Protein AF-A0A2X0XQJ1-F1 (afdb_monomer)

Organism: NCBI:txid2115968

Radius of gyration: 14.37 Å; Cα contacts (8 Å, |Δi|>4): 176; chains: 1; bounding box: 28×33×41 Å

pLDDT: mean 80.58, std 20.11, range [30.94, 97.5]

Sequence (125 aa):
MIKVSEEQYPIIKQFISRAPTFVYSILDRMIEGAVYSDTAAFQTLLFHTKSGIYYVYGNENKTSIDYQLAYCLQQAIEQQKRFTLFSYSEQWNTKIEHLHLMKIFIIIERSMGNVITKSNLLLNP

Foldseek 3Di:
DDWDDLVCLVVVVVVDDDDPPVSVCCNVVVADWTKDAQDPVRQWIWIDHPLAEIEIDHDPPDGPVLVVVLVSVLVCVVVVHFHKYFYPDVVVVVVVVVSCPPDDDFDQDPDPHGIGGDDPPPPDD

Secondary structure (DSSP, 8-state):
-EEPPGGGHHHHHHH--S--HHHHHHHTTSS-EEEEESSTT-SEEEEEETTSEEEEEE--SS-HHHHHHHHHHHHHHHTT---EEEESSHHHHHHHHHS--SS-------SSSSEEE--------

Structure (mmCIF, N/CA/C/O backbone):
data_AF-A0A2X0XQJ1-F1
#
_entry.id   AF-A0A2X0XQJ1-F1
#
loop_
_atom_site.group_PDB
_atom_site.id
_atom_site.type_symbol
_atom_site.label_atom_id
_atom_site.label_alt_id
_atom_site.label_comp_id
_atom_site.label_asym_id
_atom_site.label_entity_id
_atom_site.label_seq_id
_atom_site.pdbx_PDB_ins_code
_atom_site.Cartn_x
_atom_site.Cartn_y
_atom_site.Cartn_z
_atom_site.occupancy
_atom_site.B_iso_or_equiv
_atom_site.auth_seq_id
_atom_site.auth_comp_id
_atom_site.auth_asym_id
_atom_site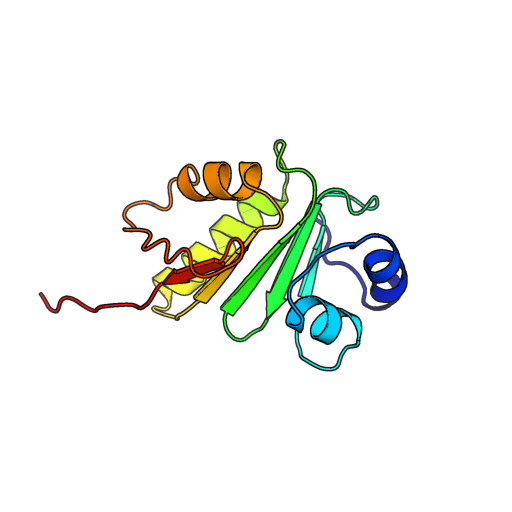.auth_atom_id
_atom_site.pdbx_PDB_model_num
ATOM 1 N N . MET A 1 1 ? -1.028 9.531 -10.334 1.00 84.62 1 MET A N 1
ATOM 2 C CA . MET A 1 1 ? -1.473 8.383 -9.524 1.00 84.62 1 MET A CA 1
ATOM 3 C C . MET A 1 1 ? -2.274 7.430 -10.388 1.00 84.62 1 MET A C 1
ATOM 5 O O . MET A 1 1 ? -3.175 7.865 -11.093 1.00 84.62 1 MET A O 1
ATOM 9 N N . ILE A 1 2 ? -1.933 6.148 -10.322 1.00 90.56 2 ILE A N 1
ATOM 10 C CA . ILE A 1 2 ? -2.548 5.062 -11.081 1.00 90.56 2 ILE A CA 1
ATOM 11 C C . ILE A 1 2 ? -3.066 4.043 -10.068 1.00 90.56 2 ILE A C 1
ATOM 13 O O . ILE A 1 2 ? -2.308 3.596 -9.207 1.00 90.56 2 ILE A O 1
ATOM 17 N N . LYS A 1 3 ? -4.347 3.673 -10.153 1.00 94.56 3 LYS A N 1
ATOM 18 C CA . LYS A 1 3 ? -4.833 2.469 -9.474 1.00 94.56 3 LYS A CA 1
ATOM 19 C C . LYS A 1 3 ? -4.319 1.269 -10.262 1.00 94.56 3 LYS A C 1
ATOM 21 O O . LYS A 1 3 ? -4.600 1.160 -11.453 1.00 94.56 3 LYS A O 1
ATOM 26 N N . VAL A 1 4 ? -3.539 0.417 -9.614 1.00 95.75 4 VAL A N 1
ATOM 27 C CA . VAL A 1 4 ? -2.919 -0.741 -10.257 1.00 95.75 4 VAL A CA 1
ATOM 28 C C . VAL A 1 4 ? -3.993 -1.791 -10.551 1.00 95.75 4 VAL A C 1
ATOM 30 O O . VAL A 1 4 ? -4.836 -2.071 -9.696 1.00 95.75 4 VAL A O 1
ATOM 33 N N . SER A 1 5 ? -3.964 -2.361 -11.757 1.00 96.00 5 SER A N 1
ATOM 34 C CA . SER A 1 5 ? -4.835 -3.484 -12.127 1.00 96.00 5 SER A CA 1
ATOM 35 C C . SER A 1 5 ? -4.377 -4.770 -11.435 1.00 96.00 5 SER A C 1
ATOM 37 O O . SER A 1 5 ? -3.177 -5.015 -11.318 1.00 96.00 5 SER A O 1
ATOM 39 N N . GLU A 1 6 ? -5.315 -5.630 -11.034 1.00 95.19 6 GLU A N 1
ATOM 40 C CA . GLU A 1 6 ? -4.998 -6.916 -10.391 1.00 95.19 6 GLU A CA 1
ATOM 41 C C . GLU A 1 6 ? -4.110 -7.818 -11.264 1.00 95.19 6 GLU A C 1
ATOM 43 O O . GLU A 1 6 ? -3.305 -8.589 -10.745 1.00 95.19 6 GLU A O 1
ATOM 48 N N . GLU A 1 7 ? -4.180 -7.671 -12.590 1.00 96.00 7 GLU A N 1
ATOM 49 C CA . GLU A 1 7 ? -3.319 -8.377 -13.551 1.00 96.00 7 GLU A CA 1
ATOM 50 C C . GLU A 1 7 ? -1.824 -8.079 -13.346 1.00 96.00 7 GLU A C 1
ATOM 52 O O . GLU A 1 7 ? -0.969 -8.894 -13.687 1.00 96.00 7 GLU A O 1
ATOM 57 N N . GLN A 1 8 ? -1.495 -6.927 -12.755 1.00 96.25 8 GLN A N 1
ATOM 58 C CA . GLN A 1 8 ? -0.120 -6.495 -12.497 1.00 96.25 8 GLN A CA 1
ATOM 59 C C . GLN A 1 8 ? 0.382 -6.915 -11.105 1.00 96.25 8 GLN A C 1
ATOM 61 O O . GLN A 1 8 ? 1.565 -6.751 -10.801 1.00 96.25 8 GLN A O 1
ATOM 66 N N . TYR A 1 9 ? -0.469 -7.491 -10.248 1.00 96.38 9 TYR A N 1
ATOM 67 C CA . TYR A 1 9 ? -0.077 -7.917 -8.899 1.00 96.38 9 TYR A CA 1
ATOM 68 C C . TYR A 1 9 ? 1.063 -8.952 -8.873 1.00 96.38 9 TYR A C 1
ATOM 70 O O . TYR A 1 9 ? 1.938 -8.819 -8.013 1.00 96.38 9 TYR A O 1
ATOM 78 N N . PRO A 1 10 ? 1.138 -9.945 -9.789 1.00 95.88 10 PRO A N 1
ATOM 79 C CA . PRO A 1 10 ? 2.272 -10.870 -9.832 1.00 95.88 10 PRO A CA 1
ATOM 80 C C . PRO A 1 10 ? 3.613 -10.168 -10.067 1.00 95.88 10 PRO A C 1
ATOM 82 O O . PRO A 1 10 ? 4.608 -10.539 -9.453 1.00 95.88 10 PRO A O 1
ATOM 85 N N . ILE A 1 11 ? 3.627 -9.123 -10.900 1.00 94.69 11 ILE A N 1
ATOM 86 C CA . ILE A 1 11 ? 4.824 -8.320 -11.180 1.00 94.69 11 ILE A CA 1
ATOM 87 C C . ILE A 1 11 ? 5.260 -7.602 -9.901 1.00 94.69 11 ILE A C 1
ATOM 89 O O . ILE A 1 11 ? 6.415 -7.686 -9.498 1.00 94.69 11 ILE A O 1
ATOM 93 N N . ILE A 1 12 ? 4.320 -6.967 -9.201 1.00 94.81 12 ILE A N 1
ATOM 94 C CA . ILE A 1 12 ? 4.598 -6.279 -7.935 1.00 94.81 12 ILE A CA 1
ATOM 95 C C . ILE A 1 12 ? 5.157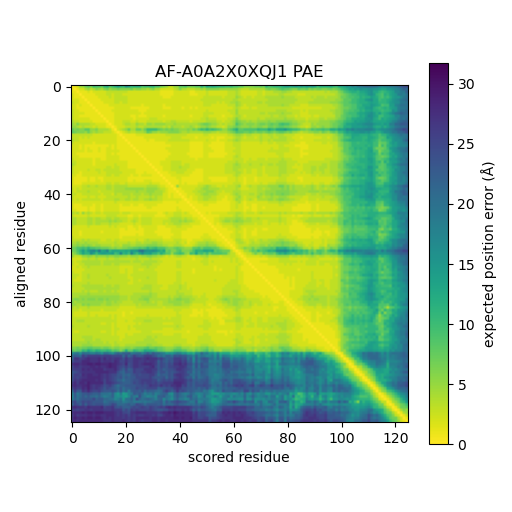 -7.241 -6.877 1.00 94.81 12 ILE A C 1
ATOM 97 O O . ILE A 1 12 ? 6.129 -6.898 -6.206 1.00 94.81 12 ILE A O 1
ATOM 101 N N . LYS A 1 13 ? 4.612 -8.461 -6.756 1.00 93.69 13 LYS A N 1
ATOM 102 C CA . LYS A 1 13 ? 5.143 -9.476 -5.826 1.00 93.69 13 LYS A CA 1
ATOM 103 C C . LYS A 1 13 ? 6.608 -9.827 -6.081 1.00 93.69 13 LYS A C 1
ATOM 105 O O . LYS A 1 13 ? 7.307 -10.144 -5.129 1.00 93.69 13 LYS A O 1
ATOM 110 N N . GLN A 1 14 ? 7.069 -9.786 -7.332 1.00 90.19 14 GLN A N 1
ATOM 111 C CA . GLN A 1 14 ? 8.465 -10.084 -7.669 1.00 90.19 14 GLN A CA 1
ATOM 112 C C . GLN A 1 14 ? 9.425 -8.967 -7.238 1.00 90.19 14 GLN A C 1
ATOM 114 O O . GLN A 1 14 ? 10.593 -9.236 -6.970 1.00 90.19 14 GLN A O 1
ATOM 119 N N . PHE A 1 15 ? 8.943 -7.723 -7.157 1.00 85.94 15 PHE A N 1
ATOM 120 C CA . PHE A 1 15 ? 9.759 -6.555 -6.807 1.00 85.94 15 PHE A CA 1
ATOM 121 C C . PHE A 1 15 ? 9.738 -6.201 -5.318 1.00 85.94 15 PHE A C 1
ATOM 123 O O . PHE A 1 15 ? 10.653 -5.536 -4.828 1.00 85.94 15 PHE A O 1
ATOM 130 N N . ILE A 1 16 ? 8.697 -6.606 -4.593 1.00 88.94 16 ILE A N 1
ATOM 131 C CA . ILE A 1 16 ? 8.573 -6.316 -3.165 1.00 88.94 16 ILE A CA 1
ATOM 132 C C . ILE A 1 16 ? 9.351 -7.353 -2.365 1.00 88.9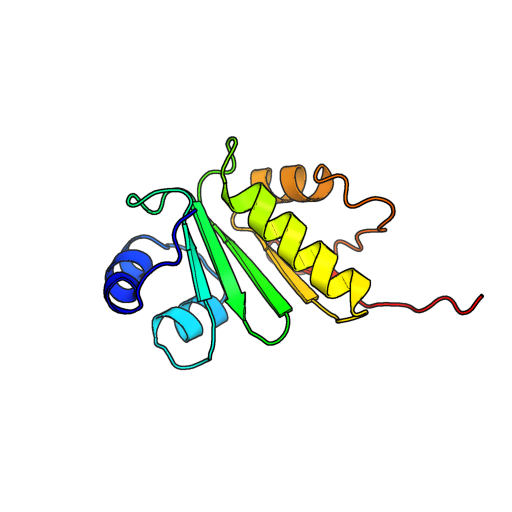4 16 ILE A C 1
ATOM 134 O O . ILE A 1 16 ? 9.003 -8.528 -2.340 1.00 88.94 16 ILE A O 1
ATOM 138 N N . SER A 1 17 ? 10.399 -6.901 -1.680 1.00 78.75 17 SER A N 1
ATOM 139 C CA . SER A 1 17 ? 11.292 -7.778 -0.916 1.00 78.75 17 SER A CA 1
ATOM 140 C C . SER A 1 17 ? 10.838 -7.996 0.531 1.00 78.75 17 SER A C 1
ATOM 142 O O . SER A 1 17 ? 10.947 -9.101 1.060 1.00 78.75 17 SER A O 1
ATOM 144 N N . ARG A 1 18 ? 10.333 -6.948 1.196 1.00 85.25 18 ARG A N 1
ATOM 145 C CA . ARG A 1 18 ? 9.949 -6.983 2.615 1.00 85.25 18 ARG A CA 1
ATOM 146 C C . ARG A 1 18 ? 8.708 -6.138 2.872 1.00 85.25 18 ARG A C 1
ATOM 148 O O . ARG A 1 18 ? 8.817 -4.928 3.044 1.00 85.25 18 ARG A O 1
ATOM 155 N N . ALA A 1 19 ? 7.558 -6.797 2.967 1.00 92.25 19 ALA A N 1
ATOM 156 C CA . ALA A 1 19 ? 6.277 -6.179 3.282 1.00 92.25 19 ALA A CA 1
ATOM 157 C C . ALA A 1 19 ? 5.508 -6.984 4.347 1.00 92.25 19 ALA A C 1
ATOM 159 O O . ALA A 1 19 ? 5.724 -8.193 4.467 1.00 92.25 19 ALA A O 1
ATOM 160 N N . PRO A 1 20 ? 4.605 -6.347 5.117 1.00 92.75 20 PRO A N 1
ATOM 161 C CA . PRO A 1 20 ? 3.705 -7.058 6.023 1.00 92.75 20 PRO A CA 1
ATOM 162 C C . PRO A 1 20 ? 2.841 -8.096 5.289 1.00 92.75 20 PRO A C 1
ATOM 164 O O . PRO A 1 20 ? 2.448 -7.879 4.145 1.00 92.75 20 PRO A O 1
ATOM 167 N N . THR A 1 21 ? 2.461 -9.188 5.961 1.00 94.12 21 THR A N 1
ATOM 168 C CA . THR A 1 21 ? 1.716 -10.310 5.352 1.00 94.12 21 THR A CA 1
ATOM 169 C C . THR A 1 21 ? 0.452 -9.882 4.607 1.00 94.12 21 THR A C 1
ATOM 171 O O . THR A 1 21 ? 0.160 -10.416 3.540 1.00 94.12 21 THR A O 1
ATOM 174 N N . PHE A 1 22 ? -0.272 -8.878 5.114 1.00 95.12 22 PHE A N 1
ATOM 175 C CA . PHE A 1 22 ? -1.505 -8.410 4.478 1.00 95.12 22 PHE A CA 1
ATOM 176 C C . PHE A 1 22 ? -1.276 -7.869 3.057 1.00 95.12 22 PHE A C 1
ATOM 178 O O . PHE A 1 22 ? -2.180 -7.938 2.231 1.00 95.12 22 PHE A O 1
ATOM 185 N N . VAL A 1 23 ? -0.076 -7.366 2.747 1.00 96.94 23 VAL A N 1
ATOM 186 C CA . VAL A 1 23 ? 0.286 -6.901 1.401 1.00 96.94 23 VAL A CA 1
ATOM 187 C C . VAL A 1 23 ? 0.265 -8.069 0.425 1.00 96.94 23 VAL A C 1
ATOM 189 O O . VAL A 1 23 ? -0.359 -7.975 -0.631 1.00 96.94 23 VAL A O 1
ATOM 192 N N . TYR A 1 24 ? 0.865 -9.200 0.803 1.00 96.56 24 TYR A N 1
ATOM 193 C CA . TYR A 1 24 ? 0.793 -10.422 0.007 1.00 96.56 24 TYR A CA 1
ATOM 194 C C . TYR A 1 24 ? -0.642 -10.934 -0.084 1.00 96.56 24 TYR A C 1
ATOM 196 O O . TYR A 1 24 ? -1.083 -11.263 -1.176 1.00 96.56 24 TYR A O 1
ATOM 204 N N . SER A 1 25 ? -1.421 -10.875 1.001 1.00 97.00 25 SER A N 1
ATOM 205 C CA . SER A 1 25 ? -2.843 -11.239 0.971 1.00 97.00 25 SER A CA 1
ATOM 206 C C . SER A 1 25 ? -3.674 -10.388 -0.003 1.00 97.00 25 SER A C 1
ATOM 208 O O . SER A 1 25 ? -4.553 -10.940 -0.661 1.00 97.00 25 SER A O 1
ATOM 210 N N . ILE A 1 26 ? -3.400 -9.082 -0.140 1.00 97.50 26 ILE A N 1
ATOM 211 C CA . ILE A 1 26 ? -4.022 -8.230 -1.177 1.00 97.50 26 ILE A CA 1
ATOM 212 C C . ILE A 1 26 ? -3.580 -8.700 -2.564 1.00 97.50 26 ILE A C 1
ATOM 214 O O . ILE A 1 26 ? -4.408 -8.929 -3.442 1.00 97.50 26 ILE A O 1
ATOM 218 N N . LEU A 1 27 ? -2.271 -8.868 -2.763 1.00 97.00 27 LEU A N 1
ATOM 219 C CA . LEU A 1 27 ? -1.703 -9.243 -4.056 1.00 97.00 27 LEU A CA 1
ATOM 220 C C . LEU A 1 27 ? -2.111 -10.664 -4.492 1.00 97.00 27 LEU A C 1
ATOM 222 O O . LEU A 1 27 ? -2.108 -10.971 -5.681 1.00 97.00 27 LEU A O 1
ATOM 226 N N . ASP A 1 28 ? -2.405 -11.570 -3.557 1.00 96.69 28 ASP A N 1
ATOM 227 C CA . ASP A 1 28 ? -2.971 -12.912 -3.781 1.00 96.69 28 ASP A CA 1
ATOM 228 C C . ASP A 1 28 ? -4.500 -12.906 -3.901 1.00 96.69 28 ASP A C 1
ATOM 230 O O . ASP A 1 28 ? -5.088 -13.940 -4.206 1.00 96.69 28 ASP A O 1
ATOM 234 N N . ARG A 1 29 ? -5.147 -11.748 -3.708 1.00 95.44 29 ARG A N 1
ATOM 235 C CA . ARG A 1 29 ? -6.611 -11.578 -3.708 1.00 95.44 29 ARG A CA 1
ATOM 236 C C . ARG A 1 29 ? -7.318 -12.400 -2.623 1.00 95.44 29 ARG A C 1
ATOM 238 O O . ARG A 1 29 ? -8.494 -12.722 -2.740 1.00 95.44 29 ARG A O 1
ATOM 245 N N . MET A 1 30 ? -6.598 -12.717 -1.549 1.00 96.75 30 MET A N 1
ATOM 246 C CA . MET A 1 30 ? -7.130 -13.399 -0.366 1.00 96.75 30 MET A CA 1
ATOM 247 C C . MET A 1 30 ? -7.922 -12.447 0.532 1.00 96.75 30 MET A C 1
ATOM 249 O O . MET A 1 30 ? -8.807 -12.880 1.266 1.00 96.75 30 MET A O 1
ATOM 253 N N . ILE A 1 31 ? -7.599 -11.151 0.488 1.00 95.56 31 ILE A N 1
ATOM 254 C CA . ILE A 1 31 ? -8.359 -10.091 1.153 1.00 95.56 31 ILE A CA 1
ATOM 255 C C . ILE A 1 31 ? -8.635 -8.951 0.179 1.00 95.56 31 ILE A C 1
ATOM 257 O O . ILE A 1 31 ? -7.841 -8.674 -0.720 1.00 95.56 31 ILE A O 1
ATOM 261 N N . GLU A 1 32 ? -9.741 -8.246 0.399 1.00 95.50 32 GLU A N 1
ATOM 262 C CA . GLU A 1 32 ? -10.053 -7.044 -0.364 1.00 95.50 32 GLU A CA 1
ATOM 263 C C . GLU A 1 32 ? -9.087 -5.902 -0.019 1.00 95.50 32 GLU A C 1
ATOM 265 O O . GLU A 1 32 ? -8.917 -5.513 1.143 1.00 95.50 32 GLU A O 1
ATOM 270 N N . GLY A 1 33 ? -8.509 -5.302 -1.053 1.00 95.62 33 GLY A N 1
ATOM 271 C CA . GLY A 1 33 ? -7.661 -4.126 -0.936 1.00 95.62 33 GLY A CA 1
ATOM 272 C C . GLY A 1 33 ? -7.409 -3.483 -2.290 1.00 95.62 33 GLY A C 1
ATOM 273 O O . GLY A 1 33 ? -7.810 -4.004 -3.329 1.00 95.62 33 GLY A O 1
ATOM 274 N N . ALA A 1 34 ? -6.758 -2.328 -2.272 1.00 96.06 34 ALA A N 1
ATOM 275 C CA . ALA A 1 34 ? -6.322 -1.651 -3.481 1.00 96.06 34 ALA A CA 1
ATOM 276 C C . ALA A 1 34 ? -4.840 -1.301 -3.397 1.00 96.06 34 ALA A C 1
ATOM 278 O O . ALA A 1 34 ? -4.290 -1.066 -2.315 1.00 96.06 34 ALA A O 1
ATOM 279 N N . VAL A 1 35 ? -4.224 -1.253 -4.574 1.00 96.75 35 VAL A N 1
ATOM 280 C CA . VAL A 1 35 ? -2.837 -0.851 -4.762 1.00 96.75 35 VAL A CA 1
ATOM 281 C C . VAL A 1 35 ? -2.817 0.364 -5.679 1.00 96.75 35 VAL A C 1
ATOM 283 O O . VAL A 1 35 ? -3.417 0.352 -6.756 1.00 96.75 35 VAL A O 1
ATOM 286 N N . TYR A 1 36 ? -2.133 1.420 -5.257 1.00 95.94 36 TYR A N 1
ATOM 287 C CA . TYR A 1 36 ? -1.860 2.587 -6.087 1.00 95.94 36 TYR A CA 1
ATOM 288 C C . TYR A 1 36 ? -0.374 2.707 -6.341 1.00 95.94 36 TYR A C 1
ATOM 290 O O . TYR A 1 36 ? 0.429 2.374 -5.473 1.00 95.94 36 TYR A O 1
ATOM 298 N N . SER A 1 37 ? -0.027 3.252 -7.501 1.00 94.38 37 SER A N 1
ATOM 299 C CA . SER A 1 37 ? 1.332 3.666 -7.808 1.00 94.38 37 SER A CA 1
ATOM 300 C C . SER A 1 37 ? 1.385 5.108 -8.292 1.00 94.38 37 SER A C 1
ATOM 302 O O . SER A 1 37 ? 0.413 5.659 -8.824 1.00 94.38 37 SER A O 1
ATOM 304 N N . ASP A 1 38 ? 2.532 5.739 -8.087 1.00 91.62 38 ASP A N 1
ATOM 305 C CA . ASP A 1 38 ? 2.834 7.039 -8.663 1.00 91.62 38 ASP A CA 1
ATOM 306 C C . ASP A 1 38 ? 3.061 6.952 -10.181 1.00 91.62 38 ASP A C 1
ATOM 308 O O . ASP A 1 38 ? 2.628 7.849 -10.908 1.00 91.62 38 ASP A O 1
ATOM 312 N N . THR A 1 39 ? 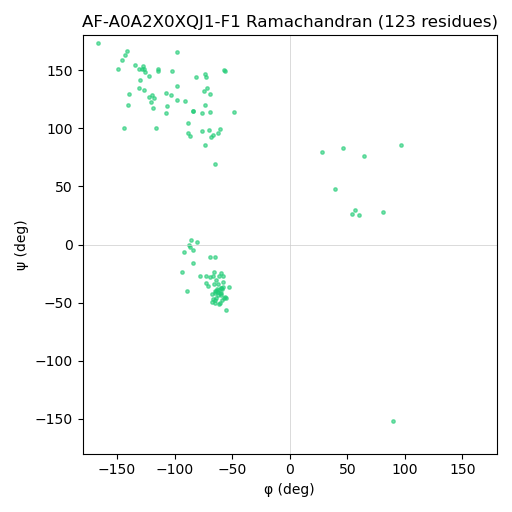3.662 5.852 -10.649 1.00 90.44 39 THR A N 1
ATOM 313 C CA . THR A 1 39 ? 4.089 5.610 -12.033 1.00 90.44 39 THR A CA 1
ATOM 314 C C . THR A 1 39 ? 3.837 4.158 -12.463 1.00 90.44 39 THR A C 1
ATOM 316 O O . THR A 1 39 ? 3.621 3.274 -11.643 1.00 90.44 39 THR A O 1
ATOM 319 N N . ALA A 1 40 ? 3.911 3.869 -13.766 1.00 88.88 40 ALA A N 1
ATOM 320 C CA . ALA A 1 40 ? 3.831 2.489 -14.266 1.00 88.88 40 ALA A CA 1
ATOM 321 C C . ALA A 1 40 ? 5.060 1.628 -13.898 1.00 88.88 40 ALA A C 1
ATOM 323 O O . ALA A 1 40 ? 5.039 0.417 -14.089 1.00 88.88 40 ALA A O 1
ATOM 324 N N . ALA A 1 41 ? 6.126 2.251 -13.382 1.00 89.38 41 ALA A N 1
ATOM 325 C CA . ALA A 1 41 ? 7.351 1.578 -12.964 1.00 89.38 41 ALA A CA 1
ATOM 326 C C . ALA A 1 41 ? 7.301 1.079 -11.509 1.00 89.38 41 ALA A C 1
ATOM 328 O O . ALA A 1 41 ? 8.283 0.513 -11.037 1.00 89.38 41 ALA A O 1
ATOM 329 N N . PHE A 1 42 ? 6.191 1.300 -10.792 1.00 90.62 42 PHE A N 1
ATOM 330 C CA . PHE A 1 42 ? 5.988 0.819 -9.421 1.00 90.62 42 PHE A CA 1
ATOM 331 C C . PHE A 1 42 ? 7.066 1.276 -8.423 1.00 90.62 42 PHE A C 1
ATOM 333 O O . PHE A 1 42 ? 7.348 0.583 -7.446 1.00 90.62 42 PHE A O 1
ATOM 340 N N . GLN A 1 43 ? 7.665 2.451 -8.657 1.00 90.44 43 GLN A N 1
ATOM 341 C CA . GLN A 1 43 ? 8.721 3.005 -7.800 1.00 90.44 43 GLN A CA 1
ATOM 342 C C . GLN A 1 43 ? 8.207 3.345 -6.406 1.00 90.44 43 GLN A C 1
ATOM 344 O O . GLN A 1 43 ? 8.937 3.172 -5.429 1.00 90.44 43 GLN A O 1
ATOM 349 N N . THR A 1 44 ? 6.953 3.786 -6.327 1.00 94.12 44 THR A N 1
ATOM 350 C CA . THR A 1 44 ? 6.250 4.016 -5.073 1.00 94.12 44 THR A CA 1
ATOM 351 C C . THR A 1 44 ? 4.887 3.358 -5.134 1.00 94.12 44 THR A C 1
ATOM 353 O O . THR A 1 44 ? 4.160 3.471 -6.128 1.00 94.12 44 THR A O 1
ATOM 356 N N . LEU A 1 45 ? 4.533 2.660 -4.059 1.00 95.44 45 LEU A N 1
ATOM 357 C CA . LEU A 1 45 ? 3.280 1.931 -3.947 1.00 95.44 45 LEU A CA 1
ATOM 358 C C . LEU A 1 45 ? 2.571 2.270 -2.641 1.00 95.44 45 LEU A C 1
ATOM 360 O O . LEU A 1 45 ? 3.197 2.378 -1.588 1.00 95.44 45 LEU A O 1
ATOM 364 N N . LEU A 1 46 ? 1.248 2.383 -2.715 1.00 96.25 46 LEU A N 1
ATOM 365 C CA . LEU A 1 46 ? 0.363 2.456 -1.561 1.00 96.25 46 LEU A CA 1
ATOM 366 C C . LEU A 1 46 ? -0.598 1.280 -1.596 1.00 96.25 46 LEU A C 1
ATOM 368 O O . LEU A 1 46 ? -1.429 1.172 -2.496 1.00 96.25 46 LEU A O 1
ATOM 372 N N . PHE A 1 47 ? -0.508 0.444 -0.576 1.00 96.94 47 PHE A N 1
ATOM 373 C CA . PHE A 1 47 ? -1.437 -0.637 -0.303 1.00 96.94 47 PHE A CA 1
ATOM 374 C C . PHE A 1 47 ? -2.424 -0.170 0.745 1.00 96.94 47 PHE A C 1
ATOM 376 O O . PHE A 1 47 ? -2.017 0.411 1.754 1.00 96.94 47 PHE A O 1
ATOM 383 N N . HIS A 1 48 ? -3.705 -0.463 0.556 1.00 94.69 48 HIS A N 1
ATOM 384 C CA . HIS A 1 48 ? -4.654 -0.309 1.645 1.00 94.69 48 HIS A CA 1
ATOM 385 C C . HIS A 1 48 ? -5.813 -1.297 1.588 1.00 94.69 48 HIS A C 1
ATOM 387 O O . HIS A 1 48 ? -6.243 -1.729 0.518 1.00 94.69 48 HIS A O 1
ATOM 393 N N . THR A 1 49 ? -6.345 -1.621 2.761 1.00 94.88 49 THR A N 1
ATOM 394 C CA . THR A 1 49 ? -7.553 -2.432 2.929 1.00 94.88 49 THR A CA 1
ATOM 395 C C . THR A 1 49 ? -8.776 -1.541 3.157 1.00 94.88 49 THR A C 1
ATOM 397 O O . THR A 1 49 ? -8.661 -0.359 3.499 1.00 94.88 49 THR A O 1
ATOM 400 N N . LYS A 1 50 ? -9.982 -2.115 3.040 1.00 89.88 50 LYS A N 1
ATOM 401 C CA . LYS A 1 50 ? -11.217 -1.443 3.494 1.00 89.88 50 LYS A CA 1
ATOM 402 C C . LYS A 1 50 ? -11.260 -1.237 5.014 1.00 89.88 50 LYS A C 1
ATOM 404 O O . LYS A 1 50 ? -11.950 -0.339 5.485 1.00 89.88 50 LYS A O 1
ATOM 409 N N . SER A 1 51 ? -10.520 -2.047 5.776 1.00 89.00 51 SER A N 1
ATOM 410 C CA . SER A 1 51 ? -10.449 -1.980 7.242 1.00 89.00 51 SER A CA 1
ATOM 411 C C . SER A 1 51 ? -9.512 -0.891 7.778 1.00 89.00 51 SER A C 1
ATOM 413 O O . SER A 1 51 ? -9.355 -0.779 8.990 1.00 89.00 51 SER A O 1
ATOM 415 N N . GLY A 1 52 ? -8.896 -0.086 6.907 1.00 90.12 52 GLY A N 1
ATOM 416 C CA . GLY A 1 52 ? -8.013 1.005 7.323 1.00 90.12 52 GLY A CA 1
ATOM 417 C C . GLY A 1 52 ? -6.594 0.553 7.668 1.00 90.12 52 GLY A C 1
ATOM 418 O O . GLY A 1 52 ? -5.937 1.191 8.485 1.00 90.12 52 GLY A O 1
ATOM 419 N N . ILE A 1 53 ? -6.109 -0.536 7.072 1.00 93.31 53 ILE A N 1
ATOM 420 C CA . ILE A 1 53 ? -4.703 -0.934 7.167 1.00 93.31 53 ILE A CA 1
ATOM 421 C C . ILE A 1 53 ? -3.997 -0.450 5.905 1.00 93.31 53 ILE A C 1
ATOM 423 O O . ILE A 1 53 ? -4.424 -0.786 4.803 1.00 93.31 53 ILE A O 1
ATOM 427 N N . TYR A 1 54 ? -2.934 0.330 6.070 1.00 94.31 54 TYR A N 1
ATOM 428 C CA . TYR A 1 54 ? -2.191 0.984 4.998 1.00 94.31 54 TYR A CA 1
ATOM 429 C C . TYR A 1 54 ? -0.722 0.560 5.025 1.00 94.31 54 TYR A C 1
ATOM 431 O O . TYR A 1 54 ? -0.146 0.389 6.098 1.00 94.31 54 TYR A O 1
ATOM 439 N N . TYR A 1 55 ? -0.092 0.436 3.860 1.00 94.81 55 TYR A N 1
ATOM 440 C CA . TYR A 1 55 ? 1.355 0.270 3.741 1.00 94.81 55 TYR A CA 1
ATOM 441 C C . TYR A 1 55 ? 1.898 1.082 2.576 1.00 94.81 55 TYR A C 1
ATOM 443 O O . TYR A 1 55 ? 1.392 0.973 1.459 1.00 94.81 55 TYR A O 1
ATOM 451 N N . VAL A 1 56 ? 2.935 1.874 2.837 1.00 94.12 56 VAL A N 1
ATOM 452 C CA . VAL A 1 56 ? 3.652 2.619 1.802 1.00 94.12 56 VAL A CA 1
ATOM 453 C C . VAL A 1 56 ? 5.023 2.000 1.539 1.00 94.12 56 VAL A C 1
ATOM 455 O O . VAL A 1 56 ? 5.785 1.727 2.470 1.00 94.12 56 VAL A O 1
ATOM 458 N N . TYR A 1 57 ? 5.318 1.762 0.262 1.00 94.06 57 TYR A N 1
ATOM 459 C CA . TYR A 1 57 ? 6.522 1.087 -0.214 1.00 94.06 57 TYR A CA 1
ATOM 460 C C . TYR A 1 57 ? 7.260 1.912 -1.261 1.00 94.06 57 TYR A C 1
ATOM 462 O O . TYR A 1 57 ? 6.639 2.636 -2.040 1.00 94.06 57 TYR A O 1
ATOM 470 N N . GLY A 1 58 ? 8.579 1.729 -1.321 1.00 91.81 58 GLY A N 1
ATOM 471 C CA . GLY A 1 58 ? 9.421 2.284 -2.373 1.00 91.81 58 GLY A CA 1
ATOM 472 C C . GLY A 1 58 ? 9.957 3.679 -2.056 1.00 91.81 58 GLY A C 1
ATOM 473 O O . GLY A 1 58 ? 10.170 4.009 -0.890 1.00 91.81 58 GLY A O 1
ATOM 474 N N . ASN A 1 59 ? 10.211 4.475 -3.093 1.00 90.69 59 ASN A N 1
ATOM 475 C CA . ASN A 1 59 ? 10.880 5.773 -2.982 1.00 90.69 59 ASN A CA 1
ATOM 476 C C . ASN A 1 59 ? 9.946 6.842 -2.389 1.00 90.69 59 ASN A C 1
ATOM 478 O O . ASN A 1 59 ? 8.808 7.003 -2.823 1.00 90.69 59 ASN A O 1
ATOM 482 N N . GLU A 1 60 ? 10.422 7.592 -1.403 1.00 86.62 60 GLU A N 1
ATOM 483 C CA . GLU A 1 60 ? 9.687 8.668 -0.744 1.00 86.62 60 GLU A CA 1
ATOM 484 C C . GLU A 1 60 ? 9.801 10.032 -1.440 1.00 86.62 60 GLU A C 1
ATOM 486 O O . GLU A 1 60 ? 9.209 11.001 -0.977 1.0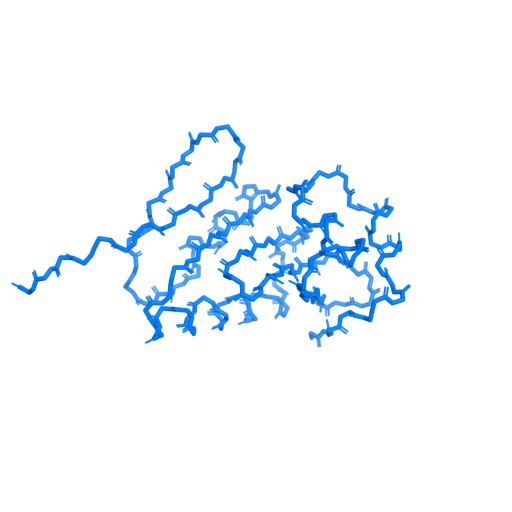0 86.62 60 GLU A O 1
ATOM 491 N N . ASN A 1 61 ? 10.556 10.188 -2.524 1.00 85.25 61 ASN A N 1
ATOM 492 C CA . ASN A 1 61 ? 10.783 11.505 -3.123 1.00 85.25 61 ASN A CA 1
ATOM 493 C C . ASN A 1 61 ? 9.574 12.007 -3.931 1.00 85.25 61 ASN A C 1
ATOM 495 O O . ASN A 1 61 ? 9.273 11.455 -4.980 1.00 85.25 61 ASN A O 1
ATOM 499 N N . LYS A 1 62 ? 8.920 13.082 -3.446 1.00 69.75 62 LYS A N 1
ATOM 500 C CA . LYS A 1 62 ? 7.803 13.840 -4.073 1.00 69.75 62 LYS A CA 1
ATOM 501 C C . LYS A 1 62 ? 6.934 13.003 -5.018 1.00 69.75 62 LYS A C 1
ATOM 503 O O . LYS A 1 62 ? 7.049 13.094 -6.240 1.00 69.75 62 LYS A O 1
ATOM 508 N N . THR A 1 63 ? 6.026 12.229 -4.440 1.00 79.69 63 THR A N 1
ATOM 509 C CA . THR A 1 63 ? 5.224 11.266 -5.195 1.00 79.69 63 THR A CA 1
ATOM 510 C C . THR A 1 63 ? 3.758 11.676 -5.163 1.00 79.69 63 THR A C 1
ATOM 512 O O . THR A 1 63 ? 3.272 12.243 -4.185 1.00 79.69 63 THR A O 1
ATOM 515 N N . SER A 1 64 ? 2.995 11.335 -6.204 1.00 86.88 64 SER A N 1
ATOM 516 C CA . SER A 1 64 ? 1.533 11.503 -6.139 1.00 86.88 64 SER A CA 1
ATOM 517 C C . SER A 1 64 ? 0.866 10.607 -5.076 1.00 86.88 64 SER A C 1
ATOM 519 O O . SER A 1 64 ? -0.295 10.830 -4.739 1.00 86.88 64 SER A O 1
ATOM 521 N N . ILE A 1 65 ? 1.605 9.642 -4.508 1.00 91.94 65 ILE A N 1
ATOM 522 C CA . ILE A 1 65 ? 1.161 8.800 -3.391 1.00 91.94 65 ILE A CA 1
ATOM 523 C C . ILE A 1 65 ? 1.034 9.599 -2.091 1.00 91.94 65 ILE A C 1
ATOM 525 O O . ILE A 1 65 ? 0.168 9.282 -1.283 1.00 91.94 65 ILE A O 1
ATOM 529 N N . ASP A 1 66 ? 1.803 10.676 -1.917 1.00 88.38 66 ASP A N 1
ATOM 530 C CA . ASP A 1 66 ? 1.751 11.519 -0.714 1.00 88.38 66 ASP A CA 1
ATOM 531 C C . ASP A 1 66 ? 0.350 12.100 -0.505 1.00 88.38 66 ASP A C 1
ATOM 533 O O . ASP A 1 66 ? -0.222 12.011 0.581 1.00 88.38 66 ASP A O 1
ATOM 537 N N . TYR A 1 67 ? -0.221 12.646 -1.583 1.00 87.06 67 TYR A N 1
ATOM 538 C CA . TYR A 1 67 ? -1.563 13.218 -1.587 1.00 87.06 67 TYR A CA 1
ATOM 539 C C . TYR A 1 67 ? -2.626 12.156 -1.320 1.00 87.06 67 TYR A C 1
ATOM 541 O O . TYR A 1 67 ? -3.549 12.400 -0.548 1.00 87.06 67 TYR A O 1
ATOM 549 N N . GLN A 1 68 ? -2.485 10.970 -1.915 1.00 89.88 68 GLN A N 1
ATOM 550 C CA . GLN A 1 68 ? -3.438 9.883 -1.707 1.00 89.88 68 GLN A CA 1
ATOM 551 C C . GLN A 1 68 ? -3.392 9.348 -0.280 1.00 89.88 68 GLN A C 1
ATOM 553 O O . GLN A 1 68 ? -4.437 9.107 0.320 1.00 89.88 68 GLN A O 1
ATOM 558 N N . LEU A 1 69 ? -2.192 9.175 0.275 1.00 90.56 69 LEU A N 1
ATOM 559 C CA . LEU A 1 69 ? -2.014 8.761 1.657 1.00 90.56 69 LEU A CA 1
ATOM 560 C C . LEU A 1 69 ? -2.627 9.804 2.595 1.00 90.56 69 LEU A C 1
ATOM 562 O O . LEU A 1 69 ? -3.473 9.451 3.411 1.00 90.56 69 LEU A O 1
ATOM 566 N N . ALA A 1 70 ? -2.279 11.084 2.432 1.00 87.81 70 ALA A N 1
ATOM 567 C CA . ALA A 1 70 ? -2.839 12.166 3.238 1.00 87.81 70 ALA A CA 1
ATOM 568 C C . ALA A 1 70 ? -4.373 12.212 3.155 1.00 87.81 70 ALA A C 1
ATOM 570 O O . ALA A 1 70 ? -5.033 12.276 4.190 1.00 87.81 70 ALA A O 1
ATOM 571 N N . TYR A 1 71 ? -4.940 12.089 1.950 1.00 87.62 71 TYR A N 1
ATOM 572 C CA . TYR A 1 71 ? -6.385 12.039 1.738 1.00 87.62 71 TYR A CA 1
ATOM 573 C C . TYR A 1 71 ? -7.037 10.852 2.461 1.00 87.62 71 TYR A C 1
ATOM 575 O O . TYR A 1 71 ? -7.992 11.043 3.211 1.00 87.62 71 TYR A O 1
ATOM 583 N N . CYS A 1 72 ? -6.511 9.633 2.299 1.00 88.56 72 CYS A N 1
ATOM 584 C CA . CYS A 1 72 ? -7.042 8.438 2.961 1.00 88.56 72 CYS A CA 1
ATOM 585 C C . CYS A 1 72 ? -7.009 8.557 4.491 1.00 88.56 72 CYS A C 1
ATOM 587 O O . CYS A 1 72 ? -7.981 8.206 5.164 1.00 88.56 7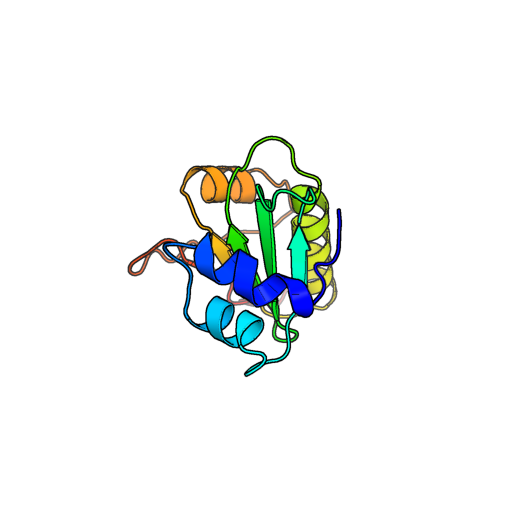2 CYS A O 1
ATOM 589 N N . LEU A 1 73 ? -5.902 9.062 5.043 1.00 87.00 73 LEU A N 1
ATOM 590 C CA . LEU A 1 73 ? -5.761 9.258 6.483 1.00 87.00 73 LEU A CA 1
ATOM 591 C C . LEU A 1 73 ? -6.732 10.330 6.981 1.00 87.00 73 LEU A C 1
ATOM 593 O O . LEU A 1 73 ? -7.448 10.087 7.951 1.00 87.00 73 LEU A O 1
ATOM 597 N N . GLN A 1 74 ? -6.815 11.470 6.291 1.00 85.56 74 GLN A N 1
ATOM 598 C CA . GLN A 1 74 ? -7.757 12.544 6.606 1.00 85.56 74 GLN A CA 1
ATOM 599 C C . GLN A 1 74 ? -9.205 12.040 6.599 1.00 85.56 74 GLN A C 1
ATOM 601 O O . GLN A 1 74 ? -9.929 12.269 7.563 1.00 85.56 74 GLN A O 1
ATOM 606 N N . GLN A 1 75 ? -9.603 11.275 5.581 1.00 87.69 75 GLN A N 1
ATOM 607 C CA . GLN A 1 75 ? -10.933 10.666 5.522 1.00 87.69 75 GLN A CA 1
ATOM 608 C C . GLN A 1 75 ? -11.194 9.715 6.694 1.00 87.69 75 GLN A C 1
ATOM 610 O O . GLN A 1 75 ? -12.280 9.735 7.274 1.00 87.69 75 GLN A O 1
ATOM 615 N N . ALA A 1 76 ? -10.212 8.898 7.086 1.00 86.31 76 ALA A N 1
ATOM 616 C CA . ALA A 1 76 ? -10.356 8.034 8.254 1.00 86.31 76 ALA A CA 1
ATOM 617 C C . ALA A 1 76 ? -10.557 8.851 9.543 1.00 86.31 76 ALA A C 1
ATOM 619 O O . ALA A 1 76 ? -11.388 8.485 10.370 1.00 86.31 76 ALA A O 1
ATOM 620 N N . ILE A 1 77 ? -9.855 9.976 9.690 1.00 83.94 77 ILE A N 1
ATOM 621 C CA . ILE A 1 77 ? -9.970 10.872 10.849 1.00 83.94 77 ILE A CA 1
ATOM 622 C C . ILE A 1 77 ? -11.330 11.565 10.891 1.00 83.94 77 ILE A C 1
ATOM 624 O O . ILE A 1 77 ? -11.990 11.530 11.927 1.00 83.94 77 ILE A O 1
ATOM 628 N N . GLU A 1 78 ? -11.761 12.160 9.778 1.00 86.38 78 GLU A N 1
ATOM 629 C CA . GLU A 1 78 ? -13.058 12.841 9.658 1.00 86.38 78 GLU A CA 1
ATOM 630 C C . GLU A 1 78 ? -14.216 11.887 9.971 1.00 86.38 78 GLU A C 1
ATOM 632 O O . GLU A 1 78 ? -15.185 12.261 10.627 1.00 86.38 78 GLU A O 1
ATOM 637 N N . GLN A 1 79 ? -14.076 10.622 9.573 1.00 88.12 79 GLN A N 1
ATOM 638 C CA . GLN A 1 79 ? -15.046 9.562 9.848 1.00 88.12 79 GLN A CA 1
ATOM 639 C C . GLN A 1 79 ? -14.845 8.885 11.215 1.00 88.12 79 GLN A C 1
ATOM 641 O O . GLN A 1 79 ? -15.526 7.904 11.509 1.00 88.12 79 GLN A O 1
ATOM 646 N N . GLN A 1 80 ? -13.896 9.356 12.033 1.00 85.75 80 GLN A N 1
ATOM 647 C CA . GLN A 1 80 ? -13.526 8.786 13.336 1.00 85.75 80 GLN A CA 1
ATOM 648 C C . GLN A 1 80 ? -13.175 7.285 13.292 1.00 85.75 80 GLN A C 1
ATOM 650 O O . GLN A 1 80 ? -13.281 6.562 14.286 1.00 85.75 80 GLN A O 1
ATOM 655 N N . LYS A 1 81 ? -12.715 6.799 12.137 1.00 85.50 81 LYS A N 1
ATOM 656 C CA . LYS A 1 81 ? -12.302 5.413 11.924 1.00 85.50 81 LYS A CA 1
ATOM 657 C C . LYS A 1 81 ? -10.883 5.193 12.433 1.00 85.50 81 LYS A C 1
ATOM 659 O O . LYS A 1 81 ? -10.005 6.047 12.320 1.00 85.50 81 LYS A O 1
ATOM 664 N N . ARG A 1 82 ? -10.650 4.002 12.984 1.00 84.62 82 ARG A N 1
ATOM 665 C CA . ARG A 1 82 ? -9.300 3.543 13.323 1.00 84.62 82 ARG A CA 1
ATOM 666 C C . ARG A 1 82 ? -8.557 3.181 12.043 1.00 84.62 82 ARG A C 1
ATOM 668 O O . ARG A 1 82 ? -9.161 2.680 11.097 1.00 84.62 82 ARG A O 1
ATOM 675 N N . PHE A 1 83 ? -7.253 3.411 12.047 1.00 86.69 83 PHE A N 1
ATOM 676 C CA . PHE A 1 83 ? -6.367 2.961 10.988 1.00 86.69 83 PHE A CA 1
ATOM 677 C C . PHE A 1 83 ? -4.996 2.573 11.545 1.00 86.69 83 PHE A C 1
ATOM 679 O O . PHE A 1 83 ? -4.594 3.031 12.618 1.00 86.69 83 PHE A O 1
ATOM 686 N N . THR A 1 84 ? -4.276 1.760 10.780 1.00 88.12 84 THR A N 1
ATOM 687 C CA . THR A 1 84 ? -2.882 1.381 11.029 1.00 88.12 84 THR A CA 1
ATOM 688 C C . THR A 1 84 ? -2.074 1.670 9.774 1.00 88.12 84 THR A C 1
ATOM 690 O O . THR A 1 84 ? -2.500 1.301 8.680 1.00 88.12 84 THR A O 1
ATOM 693 N N . LEU A 1 85 ? -0.920 2.321 9.917 1.00 91.19 85 LEU A N 1
ATOM 694 C CA . LEU A 1 85 ? -0.034 2.652 8.805 1.00 91.19 85 LEU A CA 1
ATOM 695 C C . LEU A 1 85 ? 1.337 2.014 9.023 1.00 91.19 85 LEU A C 1
ATOM 697 O O . LEU A 1 85 ? 2.014 2.262 10.017 1.00 91.19 85 LEU A O 1
ATOM 701 N N . PHE A 1 86 ? 1.745 1.203 8.060 1.00 89.69 86 PHE A N 1
ATOM 702 C CA . PHE A 1 86 ? 3.080 0.635 7.968 1.00 89.69 86 PHE A CA 1
ATOM 703 C C . PHE A 1 86 ? 3.886 1.408 6.920 1.00 89.69 86 PHE A C 1
ATOM 705 O O . PHE A 1 86 ? 3.344 1.863 5.908 1.00 89.69 86 PHE A O 1
ATOM 712 N N . SER A 1 87 ? 5.193 1.498 7.115 1.00 91.38 87 SER A N 1
ATOM 713 C CA . SER A 1 87 ? 6.111 2.120 6.163 1.00 91.38 87 SER A CA 1
ATOM 714 C C . SER A 1 87 ? 7.242 1.160 5.804 1.00 91.38 87 SER A C 1
ATOM 716 O O . SER A 1 87 ? 7.658 0.311 6.596 1.00 91.38 87 SER A O 1
ATOM 718 N N . TYR A 1 88 ? 7.740 1.260 4.576 1.00 91.25 88 TYR A N 1
ATOM 719 C CA . TYR A 1 88 ? 8.866 0.443 4.132 1.00 91.25 88 TYR A CA 1
ATOM 720 C C . TYR A 1 88 ? 10.206 0.879 4.744 1.00 91.25 88 TYR A C 1
ATOM 722 O O . TYR A 1 88 ? 11.066 0.031 5.002 1.00 91.25 88 TYR A O 1
ATOM 730 N N . SER A 1 89 ? 10.380 2.179 4.997 1.00 89.56 89 SER A N 1
ATOM 731 C CA . SER A 1 89 ? 11.663 2.778 5.372 1.00 89.56 89 SER A CA 1
ATOM 732 C C . SER A 1 89 ? 11.527 3.901 6.406 1.00 89.56 89 SER A C 1
ATOM 734 O O . SER A 1 89 ? 10.452 4.474 6.594 1.00 89.56 89 SER A O 1
ATOM 736 N N . GLU A 1 90 ? 12.642 4.250 7.054 1.00 86.81 90 GLU A N 1
ATOM 737 C CA . GLU A 1 90 ? 12.702 5.394 7.976 1.00 86.81 90 GLU A CA 1
ATOM 738 C C . GLU A 1 90 ? 12.447 6.726 7.268 1.00 86.81 90 GLU A C 1
ATOM 740 O O . GLU A 1 90 ? 11.870 7.636 7.852 1.00 86.81 90 GLU A O 1
ATOM 745 N N . GLN A 1 91 ? 12.818 6.848 5.994 1.00 90.06 91 GLN A N 1
ATOM 746 C CA . GLN A 1 91 ? 12.531 8.049 5.217 1.00 90.06 91 GLN A CA 1
ATOM 747 C C . GLN A 1 91 ? 11.020 8.253 5.055 1.00 90.06 91 GLN A C 1
ATOM 749 O O . GLN A 1 91 ? 10.532 9.377 5.186 1.00 90.06 91 GLN A O 1
ATOM 754 N N . TRP A 1 92 ? 10.264 7.167 4.860 1.00 89.56 92 TRP A N 1
ATOM 755 C CA . TRP A 1 92 ? 8.806 7.224 4.903 1.00 89.56 92 TRP A CA 1
ATOM 756 C C . TRP A 1 92 ? 8.280 7.585 6.292 1.00 89.56 92 TRP A C 1
ATOM 758 O O . TRP A 1 92 ? 7.361 8.395 6.356 1.00 89.56 92 TRP A O 1
ATOM 768 N N . ASN A 1 93 ? 8.860 7.065 7.383 1.00 85.44 93 ASN A N 1
ATOM 769 C CA . ASN A 1 93 ? 8.477 7.467 8.749 1.00 85.44 93 ASN A CA 1
ATOM 770 C C . ASN A 1 93 ? 8.601 8.979 8.932 1.00 85.44 93 ASN A C 1
ATOM 772 O O . ASN A 1 93 ? 7.609 9.647 9.214 1.00 85.44 93 ASN A O 1
ATOM 776 N N . THR A 1 94 ? 9.793 9.522 8.671 1.00 85.56 94 THR A N 1
ATOM 777 C CA . THR A 1 94 ? 10.059 10.959 8.763 1.00 85.56 94 THR A CA 1
ATOM 778 C C . THR A 1 94 ? 9.086 11.737 7.890 1.00 85.56 94 THR A C 1
ATOM 780 O O . THR A 1 94 ? 8.494 12.718 8.329 1.00 85.56 94 THR A O 1
ATOM 783 N N . LYS A 1 95 ? 8.860 11.300 6.650 1.00 85.75 95 LYS A N 1
ATOM 784 C CA . LYS A 1 95 ? 7.934 11.984 5.752 1.00 85.75 95 LYS A CA 1
ATOM 785 C C . LYS A 1 95 ? 6.498 11.986 6.276 1.00 85.75 95 LYS A C 1
ATOM 787 O O . LYS A 1 95 ? 5.845 13.021 6.211 1.00 85.75 95 LYS A O 1
ATOM 792 N N . ILE A 1 96 ? 6.021 10.858 6.797 1.00 84.81 96 ILE A N 1
ATOM 793 C CA . ILE A 1 96 ? 4.682 10.723 7.382 1.00 84.81 96 ILE A CA 1
ATOM 794 C C . ILE A 1 96 ? 4.526 11.649 8.592 1.00 84.81 96 ILE A C 1
ATOM 796 O O . ILE A 1 96 ? 3.491 12.293 8.717 1.00 84.81 96 ILE A O 1
ATOM 800 N N . GLU A 1 97 ? 5.550 11.771 9.437 1.00 79.50 97 GLU A N 1
ATOM 801 C CA . GLU A 1 97 ? 5.556 12.721 10.560 1.00 79.50 97 GLU A C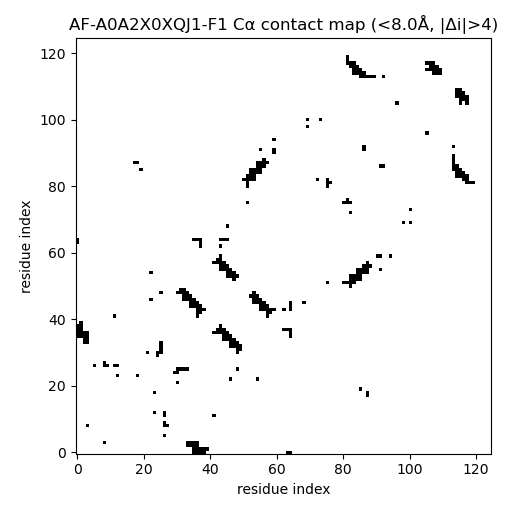A 1
ATOM 802 C C . GLU A 1 97 ? 5.463 14.182 10.087 1.00 79.50 97 GLU A C 1
ATOM 804 O O . GLU A 1 97 ? 4.826 15.008 10.740 1.00 79.50 97 GLU A O 1
ATOM 809 N N . HIS A 1 98 ? 6.064 14.504 8.936 1.00 78.12 98 HIS A N 1
ATOM 810 C CA . HIS A 1 98 ? 6.046 15.851 8.355 1.00 78.12 98 HIS A CA 1
ATOM 811 C C . HIS A 1 98 ? 4.804 16.157 7.519 1.00 78.12 98 HIS A C 1
ATOM 813 O O . HIS A 1 98 ? 4.548 17.335 7.241 1.00 78.12 98 HIS A O 1
ATOM 819 N N . LEU A 1 99 ? 4.029 15.144 7.111 1.00 72.38 99 LEU A N 1
ATOM 820 C CA . LEU A 1 99 ? 2.700 15.364 6.554 1.00 72.38 99 LEU A CA 1
ATOM 821 C C . LEU A 1 99 ? 1.886 16.047 7.657 1.00 72.38 99 LEU A C 1
ATOM 823 O O . LEU A 1 99 ? 1.438 15.399 8.597 1.00 72.38 99 LEU A O 1
ATOM 827 N N . HIS A 1 100 ? 1.757 17.375 7.560 1.00 55.56 100 HIS A N 1
ATOM 828 C CA . HIS A 1 100 ? 1.005 18.244 8.465 1.00 55.56 100 HIS A CA 1
ATOM 829 C C . HIS A 1 100 ? -0.492 17.901 8.389 1.00 55.56 100 HIS A C 1
ATOM 831 O O . HIS A 1 100 ? -1.317 18.658 7.879 1.00 55.56 100 HIS A O 1
ATOM 837 N N . LEU A 1 101 ? -0.856 16.729 8.901 1.00 59.38 101 LEU A N 1
ATOM 838 C CA . LEU A 1 101 ? -2.216 16.370 9.241 1.00 59.38 101 LEU A CA 1
ATOM 839 C C . LEU A 1 101 ? -2.571 17.285 10.412 1.00 59.38 101 LEU A C 1
ATOM 841 O O . LEU A 1 101 ? -2.169 17.026 11.547 1.00 59.38 101 LEU A O 1
ATOM 845 N N . MET A 1 102 ? -3.191 18.432 10.121 1.00 38.97 102 MET A N 1
ATOM 846 C CA . MET A 1 102 ? -3.441 19.475 11.113 1.00 38.97 102 MET A CA 1
ATOM 847 C C . MET A 1 102 ? -4.052 18.858 12.385 1.00 38.97 102 MET A C 1
ATOM 849 O O . MET A 1 102 ? -5.163 18.337 12.360 1.00 38.97 102 MET A O 1
ATOM 853 N N . LYS A 1 103 ? -3.283 18.929 13.485 1.00 42.56 103 LYS A N 1
ATOM 854 C CA . LYS A 1 103 ? -3.574 18.444 14.849 1.00 42.56 103 LYS A CA 1
ATOM 855 C C . LYS A 1 103 ? -3.736 16.925 15.011 1.00 42.56 103 LYS A C 1
ATOM 857 O O . LYS A 1 103 ? -4.841 16.442 15.250 1.00 42.56 103 LYS A O 1
ATOM 862 N N . ILE A 1 104 ? -2.638 16.161 15.014 1.00 45.28 104 ILE A N 1
ATOM 863 C CA . ILE A 1 104 ? -2.670 14.750 15.442 1.00 45.28 104 ILE A CA 1
ATOM 864 C C . ILE A 1 104 ? -1.422 14.392 16.250 1.00 45.28 104 ILE A C 1
ATOM 866 O O . ILE A 1 104 ? -0.311 14.452 15.739 1.00 45.28 104 ILE A O 1
ATOM 870 N N . PHE A 1 105 ? -1.614 13.962 17.501 1.00 38.28 105 PHE A N 1
ATOM 871 C CA . PHE A 1 105 ? -0.595 13.232 18.257 1.00 38.28 105 PHE A CA 1
ATOM 872 C C . PHE A 1 105 ? -0.422 11.841 17.633 1.00 38.28 105 PHE A C 1
ATOM 874 O O . PHE A 1 105 ? -1.350 11.027 17.635 1.00 38.28 105 PHE A O 1
ATOM 881 N N . ILE A 1 106 ? 0.756 11.587 17.066 1.00 44.31 106 ILE A N 1
ATOM 882 C CA . ILE A 1 106 ? 1.179 10.276 16.575 1.00 44.31 106 ILE A CA 1
ATOM 883 C C . ILE A 1 106 ? 1.729 9.507 17.783 1.00 44.31 106 ILE A C 1
ATOM 885 O O . ILE A 1 106 ? 2.737 9.909 18.358 1.00 44.31 106 ILE A O 1
ATOM 889 N N . ILE A 1 107 ? 1.081 8.411 18.189 1.00 38.31 107 ILE A N 1
ATOM 890 C CA . ILE A 1 107 ? 1.698 7.445 19.109 1.00 38.31 107 ILE A CA 1
ATOM 891 C C . ILE A 1 107 ? 2.455 6.446 18.232 1.00 38.31 107 ILE A C 1
ATOM 893 O O . ILE A 1 107 ? 1.853 5.622 17.547 1.00 38.31 107 ILE A O 1
ATOM 897 N N . ILE A 1 108 ? 3.780 6.568 18.195 1.00 41.75 108 ILE A N 1
ATOM 898 C CA . ILE A 1 108 ? 4.662 5.615 17.516 1.00 41.75 108 ILE A CA 1
ATOM 899 C C . ILE A 1 108 ? 5.005 4.519 18.526 1.00 41.75 108 ILE A C 1
ATOM 901 O O . ILE A 1 108 ? 5.917 4.679 19.334 1.00 41.75 108 ILE A O 1
ATOM 905 N N . GLU A 1 109 ? 4.281 3.402 18.503 1.00 36.06 109 GLU A N 1
ATOM 906 C CA . GLU A 1 109 ? 4.646 2.236 19.309 1.00 36.06 109 GLU A CA 1
ATOM 907 C C . GLU A 1 109 ? 5.640 1.366 18.523 1.00 36.06 109 GLU A C 1
ATOM 909 O O . GLU A 1 109 ? 5.272 0.535 17.693 1.00 36.06 109 GLU A O 1
ATOM 914 N N . ARG A 1 110 ? 6.942 1.597 18.749 1.00 39.09 110 ARG A N 1
ATOM 915 C CA . ARG A 1 110 ? 8.024 0.784 18.173 1.00 39.09 110 ARG A CA 1
ATOM 916 C C . ARG A 1 110 ? 8.091 -0.575 18.876 1.00 39.09 110 ARG A C 1
ATOM 918 O O . ARG A 1 110 ? 8.893 -0.764 19.784 1.00 39.09 110 ARG A O 1
ATOM 925 N N . 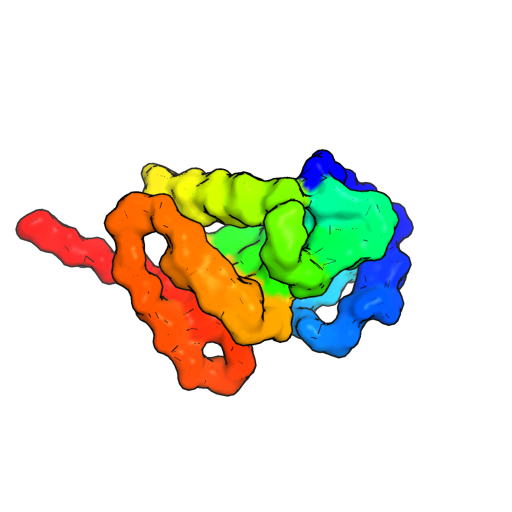SER A 1 111 ? 7.292 -1.536 18.428 1.00 34.16 111 SER A N 1
ATOM 926 C CA . SER A 1 111 ? 7.469 -2.950 18.773 1.00 34.16 111 SER A CA 1
ATOM 927 C C . SER A 1 111 ? 7.797 -3.730 17.502 1.00 34.16 111 SER A C 1
ATOM 929 O O . SER A 1 111 ? 6.932 -3.989 16.676 1.00 34.16 111 SER A O 1
ATOM 931 N N . MET A 1 112 ? 9.092 -4.007 17.325 1.00 37.72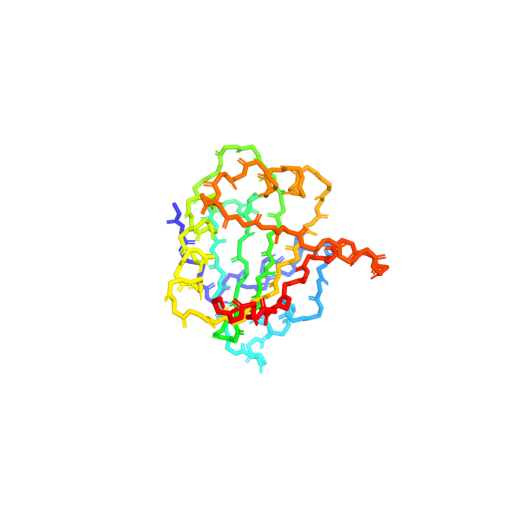 112 MET A N 1
ATOM 932 C CA . MET A 1 112 ? 9.694 -4.839 16.272 1.00 37.72 112 MET A CA 1
ATOM 933 C C . MET A 1 112 ? 9.200 -4.574 14.834 1.00 37.72 112 MET A C 1
ATOM 935 O O . MET A 1 112 ? 8.389 -5.305 14.280 1.00 37.72 112 MET A O 1
ATOM 939 N N . GLY A 1 113 ? 9.799 -3.555 14.201 1.00 47.25 113 GLY A N 1
ATOM 940 C CA . GLY A 1 113 ? 9.704 -3.289 12.761 1.00 47.25 113 GLY A CA 1
ATOM 941 C C . GLY A 1 113 ? 8.641 -2.258 12.374 1.00 47.25 113 GLY A C 1
ATOM 942 O O . GLY A 1 113 ? 7.542 -2.626 12.005 1.00 47.25 113 GLY A O 1
ATOM 943 N N . ASN A 1 114 ? 8.996 -0.970 12.405 1.00 49.47 114 ASN A N 1
ATOM 944 C CA . ASN A 1 114 ? 8.371 0.143 11.664 1.00 49.47 114 ASN A CA 1
ATOM 945 C C . ASN A 1 114 ? 6.829 0.138 11.546 1.00 49.47 114 ASN A C 1
ATOM 947 O O . ASN A 1 114 ? 6.280 0.331 10.459 1.00 49.47 114 ASN A O 1
ATOM 951 N N . VAL A 1 115 ? 6.118 -0.071 12.657 1.00 50.22 115 VAL A N 1
ATOM 952 C CA . VAL A 1 115 ? 4.650 0.025 12.708 1.00 50.22 115 VAL A CA 1
ATOM 953 C C . VAL A 1 115 ? 4.236 1.337 13.368 1.00 50.22 115 VAL A C 1
ATOM 955 O O . VAL A 1 115 ? 4.680 1.634 14.475 1.00 50.22 115 VAL A O 1
ATOM 958 N N . ILE A 1 116 ? 3.352 2.104 12.723 1.00 54.91 116 ILE A N 1
ATOM 959 C CA . ILE A 1 116 ? 2.679 3.257 13.333 1.00 54.91 116 ILE A CA 1
ATOM 960 C C . ILE A 1 116 ? 1.212 2.870 13.573 1.00 54.91 116 ILE A C 1
ATOM 962 O O . ILE A 1 116 ? 0.435 2.672 12.634 1.00 54.91 116 ILE A O 1
ATOM 966 N N . THR A 1 117 ? 0.819 2.763 14.844 1.00 43.38 117 THR A N 1
ATOM 967 C CA . THR A 1 117 ? -0.547 2.392 15.252 1.00 43.38 117 THR A CA 1
ATOM 968 C C . THR A 1 117 ? -1.185 3.529 16.043 1.00 43.38 117 THR A C 1
ATOM 970 O O . THR A 1 117 ? -0.639 3.951 17.055 1.00 43.38 117 THR A O 1
ATOM 973 N N . LYS A 1 118 ? -2.377 3.997 15.641 1.00 54.38 118 LYS A N 1
ATOM 974 C CA . LYS A 1 118 ? -3.170 4.950 16.436 1.00 54.38 118 LYS A CA 1
ATOM 975 C C . LYS A 1 118 ? -4.373 4.253 17.078 1.00 54.38 118 LYS A C 1
ATOM 977 O O . LYS A 1 118 ? -5.273 3.762 16.395 1.00 54.38 118 LYS A O 1
ATOM 982 N N . SER A 1 119 ? -4.441 4.263 18.407 1.00 41.50 119 SER A N 1
ATOM 983 C CA . SER A 1 119 ? -5.688 4.072 19.155 1.00 41.50 119 SER A CA 1
ATOM 984 C C . SER A 1 119 ? -6.336 5.436 19.401 1.00 41.50 119 SER A C 1
ATOM 986 O O . SER A 1 119 ? -5.706 6.316 19.983 1.00 41.50 119 SER A O 1
ATOM 988 N N . ASN A 1 120 ? -7.586 5.630 18.971 1.00 39.91 120 ASN A N 1
ATOM 989 C CA . ASN A 1 120 ? -8.368 6.808 19.352 1.00 39.91 120 ASN A CA 1
ATOM 990 C C . ASN A 1 120 ? -8.688 6.716 20.853 1.00 39.91 120 ASN A C 1
ATOM 992 O O . ASN A 1 120 ? -9.682 6.104 21.234 1.00 39.91 120 ASN A O 1
ATOM 996 N N . LEU A 1 121 ? -7.844 7.298 21.707 1.00 36.75 121 LEU A N 1
ATOM 997 C CA . LEU A 1 121 ? -8.275 7.698 23.042 1.00 36.75 121 LEU A CA 1
ATOM 998 C C . LEU A 1 121 ? -9.092 8.974 22.857 1.00 36.75 121 LEU A C 1
ATOM 1000 O O . LEU A 1 121 ? -8.548 10.061 22.669 1.00 36.75 121 LEU A O 1
ATOM 1004 N N . LEU A 1 122 ? -10.411 8.802 22.821 1.00 36.47 122 LEU A N 1
ATOM 1005 C CA . LEU A 1 122 ? -11.361 9.888 23.001 1.00 36.47 122 LEU A CA 1
ATOM 1006 C C . LEU A 1 122 ? -11.132 10.441 24.412 1.00 36.47 122 LEU A C 1
ATOM 1008 O O . LEU A 1 122 ? -11.637 9.888 25.387 1.00 36.47 122 LEU A O 1
ATOM 1012 N N . LEU A 1 123 ? -10.340 11.504 24.537 1.00 34.22 123 LEU A N 1
ATOM 1013 C CA . LEU A 1 123 ? -10.500 12.394 25.677 1.00 34.22 123 LEU A CA 1
ATOM 1014 C C . LEU A 1 123 ? -11.823 13.120 25.430 1.00 34.22 123 LEU A C 1
ATOM 1016 O O . LEU A 1 123 ? -11.909 14.010 24.585 1.00 34.22 123 LEU A O 1
ATOM 1020 N N . ASN A 1 124 ? -12.874 12.615 26.078 1.00 30.94 124 ASN A N 1
ATOM 1021 C CA . ASN A 1 124 ? -14.147 13.315 26.214 1.00 30.94 124 ASN A CA 1
ATOM 1022 C C . ASN A 1 124 ? -13.903 14.696 26.862 1.00 30.94 124 ASN A C 1
ATOM 1024 O O . ASN A 1 124 ? -12.934 14.826 27.613 1.00 30.94 124 ASN A O 1
ATOM 1028 N N . PRO A 1 125 ? -14.735 15.696 26.515 1.00 47.66 125 PRO A N 1
ATOM 1029 C CA . PRO A 1 125 ? -14.404 17.125 26.548 1.00 47.66 125 PRO A CA 1
ATOM 1030 C C . PRO A 1 125 ? -14.027 17.689 27.918 1.00 47.66 125 PRO A C 1
ATOM 1032 O O . PRO A 1 125 ? -14.566 17.203 28.937 1.00 47.66 125 PRO A O 1
#

Mean predicted aligned error: 7.99 Å

Nearest PDB structures (foldseek):
  2hqy-assembly1_B  TM=5.384E-01  e=1.088E-01  Bacteroides thetaiotaomicron VPI-5482
  1xeb-assembly6_F  TM=4.204E-01  e=9.417E-01  Pseudomonas aeruginosa
  2zyz-assembly1_A  TM=3.122E-01  e=4.055E+00  Pyrobaculum aerophilum
  3efx-assembly1_H  TM=2.080E-01  e=4.321E+00  Vibrio cholerae

Solvent-accessible surface area (backbone atoms only — not comparable to full-atom values): 7468 Å² total; per-residue (Å²): 100,42,77,59,58,78,88,50,27,67,61,49,59,76,71,60,88,78,75,64,69,66,58,54,31,37,57,69,62,75,41,75,54,52,44,34,19,45,49,98,80,60,53,25,37,39,40,34,37,87,79,33,44,35,36,43,39,69,63,73,75,89,47,56,50,57,58,51,50,51,49,55,51,49,52,31,55,79,68,70,47,65,46,36,44,36,45,64,47,68,68,43,48,56,49,58,71,63,52,78,62,84,87,68,89,80,54,71,58,81,71,87,74,65,42,37,51,55,78,86,76,78,77,74,133